Protein AF-A0A9P4GYW3-F1 (afdb_monomer_lite)

Secondary structure (DSSP, 8-state):
--EEEPGGG-HHHHHHSSS--HHHHHHHHHS-----EEEP-----S---

pLDDT: mean 81.13, std 8.29, range [58.25, 94.38]

Organism: NCBI:txid210430

Structure (mmCIF, N/CA/C/O backbone):
data_AF-A0A9P4GYW3-F1
#
_entry.id   AF-A0A9P4GYW3-F1
#
loop_
_atom_site.group_PDB
_atom_site.id
_atom_site.type_symbol
_atom_site.label_atom_id
_atom_site.label_alt_id
_atom_site.label_comp_id
_atom_site.label_asym_id
_atom_site.label_entity_id
_atom_site.label_seq_id
_atom_site.pdbx_PDB_ins_code
_atom_site.Cartn_x
_atom_site.Cartn_y
_atom_site.Cartn_z
_atom_site.occupancy
_atom_site.B_iso_or_equiv
_atom_site.auth_seq_id
_atom_site.auth_comp_id
_atom_site.auth_asym_id
_atom_site.auth_atom_id
_atom_site.pdbx_PDB_model_num
ATOM 1 N N . GLU A 1 1 ? 15.064 9.099 -9.543 1.00 73.44 1 GLU A N 1
ATOM 2 C CA . GLU A 1 1 ? 14.603 7.751 -9.156 1.00 73.44 1 GLU A CA 1
ATOM 3 C C . GLU A 1 1 ? 13.145 7.856 -8.738 1.00 73.44 1 GLU A C 1
ATOM 5 O O . GLU A 1 1 ? 12.822 8.766 -7.982 1.00 73.44 1 GLU A O 1
ATOM 10 N N . ILE A 1 2 ? 12.269 7.010 -9.281 1.00 79.75 2 ILE A N 1
ATOM 11 C CA . ILE A 1 2 ? 10.856 6.947 -8.884 1.00 79.75 2 ILE A CA 1
ATOM 12 C C . ILE A 1 2 ? 10.677 5.660 -8.088 1.00 79.75 2 ILE A C 1
ATOM 14 O O . ILE A 1 2 ? 11.085 4.589 -8.535 1.00 79.75 2 ILE A O 1
ATOM 18 N N . ARG A 1 3 ? 10.076 5.785 -6.908 1.00 82.00 3 ARG A N 1
ATOM 19 C CA . ARG A 1 3 ? 9.760 4.679 -6.010 1.00 82.00 3 ARG A CA 1
ATOM 20 C C . ARG A 1 3 ? 8.245 4.590 -5.888 1.00 82.00 3 ARG A C 1
ATOM 22 O O . ARG A 1 3 ? 7.605 5.594 -5.586 1.00 82.00 3 ARG A O 1
ATOM 29 N N . TRP A 1 4 ? 7.689 3.421 -6.164 1.00 86.25 4 TRP A N 1
ATOM 30 C CA . TRP A 1 4 ? 6.253 3.174 -6.130 1.00 86.25 4 TRP A CA 1
ATOM 31 C C . TRP A 1 4 ? 5.874 2.556 -4.789 1.00 86.25 4 TRP A C 1
ATOM 33 O O . TRP A 1 4 ? 6.667 1.838 -4.191 1.00 86.25 4 TRP A O 1
ATOM 43 N N . ILE A 1 5 ? 4.673 2.842 -4.298 1.00 88.00 5 ILE A N 1
ATOM 44 C CA . ILE A 1 5 ? 4.123 2.117 -3.150 1.00 88.00 5 ILE A CA 1
ATOM 45 C C . ILE A 1 5 ? 3.521 0.819 -3.684 1.00 88.00 5 ILE A C 1
ATOM 47 O O . ILE A 1 5 ? 2.836 0.837 -4.710 1.00 88.00 5 ILE A O 1
ATOM 51 N N . ASN A 1 6 ? 3.792 -0.293 -3.007 1.00 86.69 6 ASN A N 1
ATOM 52 C CA . ASN A 1 6 ? 3.161 -1.567 -3.317 1.00 86.69 6 ASN A CA 1
ATOM 53 C C . ASN A 1 6 ? 1.629 -1.412 -3.280 1.00 86.69 6 ASN A C 1
ATOM 55 O O . ASN A 1 6 ? 1.094 -0.768 -2.380 1.00 86.69 6 ASN A O 1
ATOM 59 N N . GLY A 1 7 ? 0.919 -1.989 -4.252 1.00 84.44 7 GLY A N 1
ATOM 60 C CA . GLY A 1 7 ? -0.530 -1.802 -4.389 1.00 84.44 7 GLY A CA 1
ATOM 61 C C . GLY A 1 7 ? -1.333 -2.191 -3.143 1.00 84.44 7 GLY A C 1
ATOM 62 O O . GLY A 1 7 ? -2.285 -1.495 -2.801 1.00 84.44 7 GLY A O 1
ATOM 63 N N . ASP A 1 8 ? -0.911 -3.235 -2.426 1.00 83.88 8 ASP A N 1
ATOM 64 C CA . ASP A 1 8 ? -1.601 -3.703 -1.216 1.00 83.88 8 ASP A CA 1
ATOM 65 C C . ASP A 1 8 ? -1.461 -2.717 -0.044 1.00 83.88 8 ASP A C 1
ATOM 67 O O . ASP A 1 8 ? -2.322 -2.663 0.837 1.00 83.88 8 ASP A O 1
ATOM 71 N N . ASP A 1 9 ? -0.407 -1.898 -0.070 1.00 87.06 9 ASP A N 1
ATOM 72 C CA . ASP A 1 9 ? -0.075 -0.931 0.974 1.00 87.06 9 ASP A CA 1
ATOM 73 C C . ASP A 1 9 ? -0.403 0.516 0.551 1.00 87.06 9 ASP A C 1
ATOM 75 O O . ASP A 1 9 ? -0.030 1.473 1.232 1.00 87.06 9 ASP A O 1
ATOM 79 N N . ASN A 1 10 ? -1.070 0.708 -0.593 1.00 86.56 10 ASN A N 1
ATOM 80 C CA . ASN A 1 10 ? -1.390 2.031 -1.119 1.00 86.56 10 ASN A CA 1
ATOM 81 C C . ASN A 1 10 ? -2.765 2.505 -0.609 1.00 86.56 10 ASN A C 1
ATOM 83 O O . ASN A 1 10 ? -3.791 2.049 -1.114 1.00 86.56 10 ASN A O 1
ATOM 87 N N . PRO A 1 11 ? -2.852 3.465 0.324 1.00 82.38 11 PRO A N 1
ATOM 88 C CA . PRO A 1 11 ? -4.143 3.934 0.836 1.00 82.38 11 PRO A CA 1
ATOM 89 C C . PRO A 1 11 ? -5.007 4.602 -0.249 1.00 82.38 11 PRO A C 1
ATOM 91 O O . PRO A 1 11 ? -6.232 4.557 -0.172 1.00 82.38 11 PRO A O 1
ATOM 94 N N . ALA A 1 12 ? -4.401 5.176 -1.298 1.00 82.69 12 ALA A N 1
ATOM 95 C CA . ALA A 1 12 ? -5.143 5.759 -2.419 1.00 82.69 12 ALA A CA 1
ATOM 96 C C . ALA A 1 12 ? -5.894 4.698 -3.241 1.00 82.69 12 ALA A C 1
ATOM 98 O O . ALA A 1 12 ? -6.976 4.959 -3.771 1.00 82.69 12 AL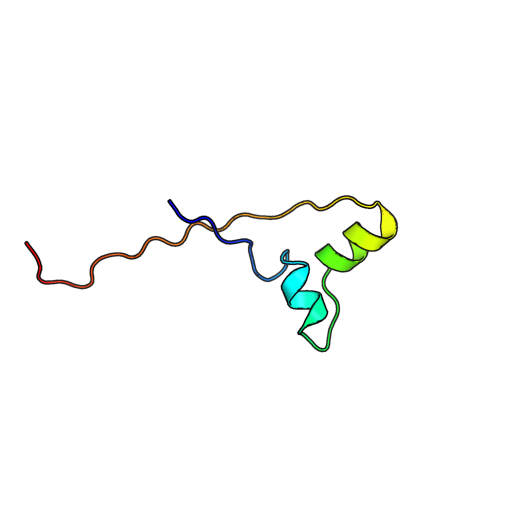A A O 1
ATOM 99 N N . ASP A 1 13 ? -5.338 3.490 -3.318 1.00 80.88 13 ASP A N 1
ATOM 100 C CA . ASP A 1 13 ? -5.960 2.358 -3.997 1.00 80.88 13 ASP A CA 1
ATOM 101 C C . ASP A 1 13 ? -7.240 1.915 -3.268 1.00 80.88 13 ASP A C 1
ATOM 103 O O . ASP A 1 13 ? -8.267 1.685 -3.904 1.00 80.88 13 ASP A O 1
ATOM 107 N N . ALA A 1 14 ? -7.243 1.932 -1.930 1.00 74.75 14 ALA A N 1
ATOM 108 C CA . ALA A 1 14 ? -8.442 1.632 -1.142 1.00 74.75 14 ALA A CA 1
ATOM 109 C C . ALA A 1 14 ? -9.589 2.628 -1.346 1.00 74.75 14 ALA A C 1
ATOM 111 O O . ALA A 1 14 ? -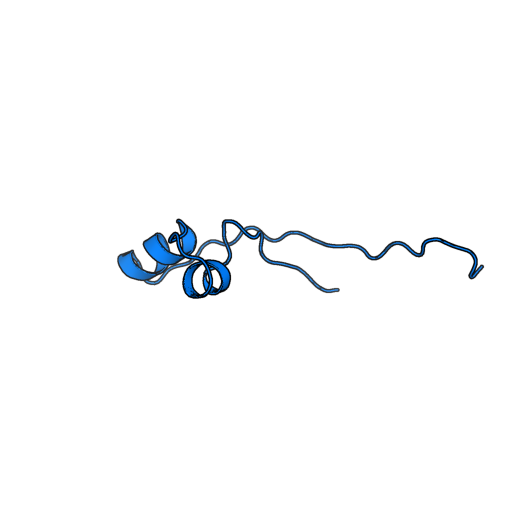10.746 2.232 -1.269 1.00 74.75 14 ALA A O 1
ATOM 112 N N . PHE A 1 15 ? -9.301 3.901 -1.640 1.00 74.31 15 PHE A N 1
ATOM 113 C CA . PHE A 1 15 ? -10.352 4.881 -1.946 1.00 74.31 15 PHE A CA 1
ATOM 114 C C . PHE A 1 15 ? -10.997 4.672 -3.321 1.00 74.31 15 PHE A C 1
ATOM 116 O O . PHE A 1 15 ? -12.081 5.195 -3.572 1.00 74.31 15 PHE A O 1
ATOM 123 N N . THR A 1 16 ? -10.334 3.947 -4.225 1.00 76.94 16 THR A N 1
AT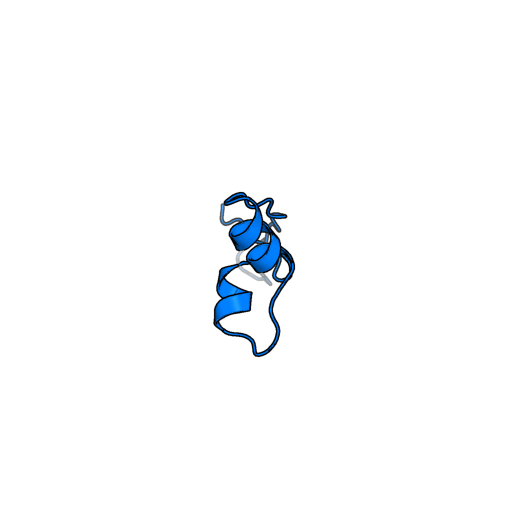OM 124 C CA . THR A 1 16 ? -10.781 3.777 -5.618 1.00 76.94 16 THR A CA 1
ATOM 125 C C . THR A 1 16 ? -11.253 2.359 -5.938 1.00 76.94 16 THR A C 1
ATOM 127 O O . THR A 1 16 ? -11.963 2.161 -6.925 1.00 76.94 16 THR A O 1
ATOM 130 N N . LYS A 1 17 ? -10.919 1.375 -5.095 1.00 77.00 17 LYS A N 1
ATOM 131 C CA . LYS A 1 17 ? -11.408 -0.005 -5.181 1.00 77.00 17 LYS A CA 1
ATOM 132 C C . LYS A 1 17 ? -12.667 -0.227 -4.344 1.00 77.00 17 LYS A C 1
ATOM 134 O O . LYS A 1 17 ? -12.954 0.484 -3.392 1.00 77.00 17 LYS A O 1
ATOM 139 N N . ALA A 1 18 ? -13.413 -1.273 -4.701 1.00 72.19 18 ALA A N 1
ATOM 140 C CA . ALA A 1 18 ? -14.620 -1.677 -3.979 1.00 72.19 18 ALA A CA 1
ATOM 141 C C . ALA A 1 18 ? -14.328 -2.322 -2.608 1.00 72.19 18 ALA A C 1
ATOM 143 O O . ALA A 1 18 ? -15.216 -2.374 -1.761 1.00 72.19 18 ALA A O 1
ATOM 144 N N . SER A 1 19 ? -13.110 -2.830 -2.395 1.00 77.06 19 SER A N 1
ATOM 145 C CA . SER A 1 19 ? -12.677 -3.450 -1.140 1.00 77.06 19 SER A CA 1
ATOM 146 C C . SER A 1 19 ? -11.640 -2.574 -0.427 1.00 77.06 19 SER A C 1
ATOM 148 O O . SER A 1 19 ? -10.682 -2.155 -1.086 1.00 77.06 19 SER A O 1
ATO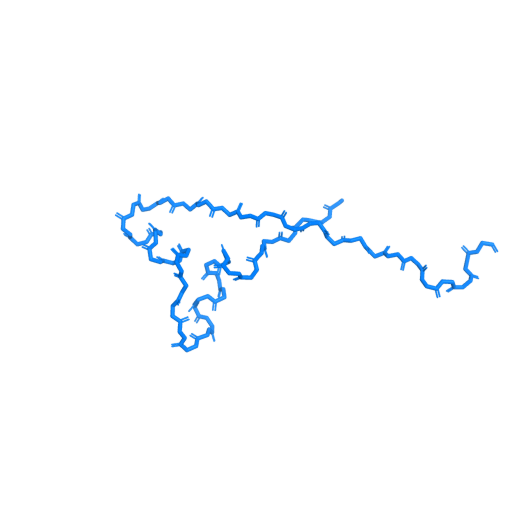M 150 N N . PRO A 1 20 ? -11.770 -2.341 0.894 1.00 74.88 20 PRO A N 1
ATOM 151 C CA . PRO A 1 20 ? -10.742 -1.652 1.670 1.00 74.88 20 PRO A CA 1
ATOM 152 C C . PRO A 1 20 ? -9.445 -2.474 1.700 1.00 74.88 20 PRO A C 1
ATOM 154 O O . PRO A 1 20 ? -9.478 -3.697 1.543 1.00 74.88 20 PRO A O 1
ATOM 157 N N . ASN A 1 21 ? -8.307 -1.811 1.916 1.00 81.62 21 ASN A N 1
ATOM 158 C CA . ASN A 1 21 ? -7.033 -2.480 2.177 1.00 81.62 21 ASN A CA 1
ATOM 159 C C . ASN A 1 21 ? -6.576 -2.249 3.623 1.00 81.62 21 ASN A C 1
ATOM 161 O O . ASN A 1 21 ? -7.016 -1.316 4.296 1.00 81.62 21 ASN A O 1
ATOM 165 N N . HIS A 1 22 ? -5.665 -3.107 4.083 1.00 82.88 22 HIS A N 1
ATOM 166 C CA . HIS A 1 22 ? -5.104 -3.053 5.435 1.00 82.88 22 HIS A CA 1
ATOM 167 C C . HIS A 1 22 ? -4.402 -1.713 5.726 1.00 82.88 22 HIS A C 1
ATOM 169 O O . HIS A 1 22 ? -4.322 -1.268 6.871 1.00 82.88 22 HIS A O 1
ATOM 175 N N . ALA A 1 23 ? -3.905 -1.049 4.680 1.00 85.56 23 ALA A N 1
ATOM 176 C CA . ALA A 1 23 ? -3.277 0.262 4.762 1.00 85.56 23 ALA A CA 1
ATOM 177 C C . ALA A 1 23 ? -4.282 1.354 5.178 1.00 85.56 23 ALA A C 1
ATOM 179 O O . ALA A 1 23 ? -3.983 2.172 6.045 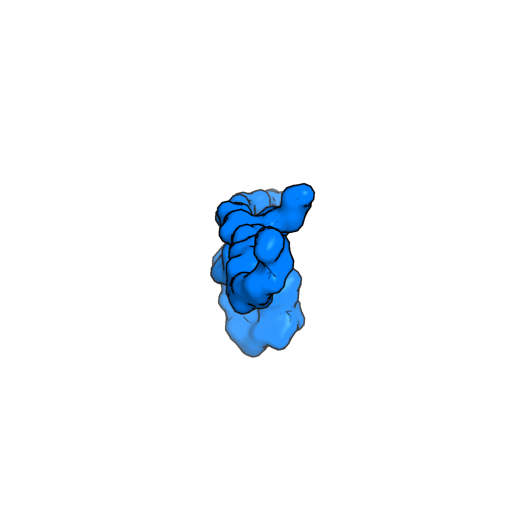1.00 85.56 23 ALA A O 1
ATOM 180 N N . LEU A 1 24 ? -5.493 1.334 4.608 1.00 87.06 24 LEU A N 1
ATOM 181 C CA . LEU A 1 24 ? -6.581 2.232 4.990 1.00 87.06 24 LEU A CA 1
ATOM 182 C C . LEU A 1 24 ? -7.109 1.924 6.396 1.00 87.06 24 LEU A C 1
ATOM 184 O O . LEU A 1 24 ? -7.352 2.853 7.157 1.00 87.06 24 LEU A O 1
ATOM 188 N N . GLU A 1 25 ? -7.259 0.645 6.744 1.00 87.38 25 GLU A N 1
ATOM 189 C CA . GLU A 1 25 ? -7.677 0.220 8.089 1.00 87.38 25 GLU A CA 1
ATOM 190 C C . GLU A 1 25 ? -6.707 0.736 9.162 1.00 87.38 25 GLU A C 1
ATOM 192 O O . GLU A 1 25 ? -7.114 1.463 10.065 1.00 87.38 25 GLU A O 1
ATOM 197 N N . SER A 1 26 ? -5.405 0.484 8.988 1.00 88.31 26 SER A N 1
ATOM 198 C CA . SER A 1 26 ? -4.366 0.963 9.913 1.00 88.31 26 SER A CA 1
ATOM 199 C C . SER A 1 26 ? -4.370 2.490 10.040 1.00 88.31 26 SER A C 1
ATOM 201 O O . SER A 1 26 ? -4.274 3.023 11.142 1.00 88.31 26 SER A O 1
ATOM 203 N N . PHE A 1 27 ? -4.541 3.205 8.923 1.00 89.69 27 PHE A N 1
ATOM 204 C CA . PHE A 1 27 ? -4.594 4.664 8.934 1.00 89.69 27 PHE A CA 1
ATOM 205 C C . PHE A 1 27 ? -5.796 5.206 9.721 1.00 89.69 27 PHE A C 1
ATOM 207 O O . PHE A 1 27 ? -5.657 6.200 10.429 1.00 89.69 27 PHE A O 1
ATOM 214 N N . ILE A 1 28 ? -6.966 4.568 9.632 1.00 89.75 28 ILE A N 1
ATOM 215 C CA . ILE A 1 28 ? -8.152 4.971 10.403 1.00 89.75 28 ILE A CA 1
ATOM 216 C C . ILE A 1 28 ? -7.942 4.713 11.899 1.00 89.75 28 ILE A C 1
ATOM 218 O O . ILE A 1 28 ? -8.285 5.567 12.718 1.00 89.75 28 ILE A O 1
ATOM 222 N N . ASP A 1 29 ? -7.366 3.565 12.247 1.00 93.62 29 ASP A N 1
ATOM 223 C CA . ASP A 1 29 ? -7.267 3.121 13.637 1.00 93.62 29 ASP A CA 1
ATOM 224 C C . ASP A 1 29 ? -6.158 3.830 14.423 1.00 93.62 29 ASP A C 1
ATOM 226 O O . ASP A 1 29 ? -6.348 4.169 15.594 1.00 93.62 29 ASP A O 1
ATOM 230 N N . SER A 1 30 ? -4.998 4.064 13.804 1.00 94.38 30 SER A N 1
ATOM 231 C CA . SER A 1 30 ? -3.824 4.623 14.488 1.00 94.38 30 SER A CA 1
ATOM 232 C C . SER A 1 30 ? -3.352 5.966 13.940 1.00 94.38 30 SER A C 1
ATOM 234 O O . SER A 1 30 ? -2.474 6.580 14.545 1.00 94.38 30 SER A O 1
ATOM 236 N N . ASN A 1 31 ? -3.918 6.448 12.824 1.00 91.19 31 ASN A N 1
ATOM 237 C CA . ASN A 1 31 ? -3.391 7.594 12.073 1.00 91.19 31 ASN A CA 1
ATOM 238 C C . ASN A 1 31 ? -1.922 7.397 11.640 1.00 91.19 31 ASN A C 1
ATOM 240 O O . ASN A 1 31 ? -1.191 8.360 11.400 1.00 91.19 31 ASN A O 1
ATOM 244 N N . GLU A 1 32 ? -1.487 6.139 11.523 1.00 90.31 32 GLU A N 1
ATOM 245 C CA . GLU A 1 32 ? -0.163 5.752 11.048 1.00 90.31 32 GLU A CA 1
ATOM 246 C C . GLU A 1 32 ? -0.270 4.843 9.825 1.00 90.31 32 GLU A C 1
ATOM 248 O O . GLU A 1 32 ? -1.236 4.106 9.633 1.00 90.31 32 GLU A O 1
ATOM 253 N N . LEU A 1 33 ? 0.759 4.891 8.981 1.00 88.31 33 LEU A N 1
ATOM 254 C CA . LEU A 1 33 ? 0.818 4.114 7.755 1.00 88.31 33 LEU A CA 1
ATOM 255 C C . LEU A 1 33 ? 2.233 3.583 7.541 1.00 88.31 33 LEU A C 1
ATOM 257 O O . LEU A 1 33 ? 3.185 4.353 7.411 1.00 88.31 33 LEU A O 1
ATOM 261 N N . THR A 1 34 ? 2.359 2.261 7.447 1.00 89.50 34 THR A N 1
ATOM 262 C CA . THR A 1 34 ? 3.589 1.602 6.996 1.00 89.50 34 THR A CA 1
ATOM 263 C C . THR A 1 34 ? 3.396 1.152 5.557 1.00 89.50 34 THR A C 1
ATOM 265 O O . THR A 1 34 ? 2.484 0.381 5.277 1.00 89.50 34 THR A O 1
ATOM 268 N N . VAL A 1 35 ? 4.252 1.628 4.650 1.00 88.19 35 VAL A N 1
ATOM 269 C CA . VAL A 1 35 ? 4.173 1.297 3.222 1.00 88.19 35 VAL A CA 1
ATOM 270 C C . VAL A 1 35 ? 5.398 0.520 2.765 1.00 88.19 35 VAL A C 1
ATOM 272 O O . VAL A 1 35 ? 6.534 0.922 3.033 1.00 88.19 35 VAL A O 1
ATOM 275 N N . ARG A 1 36 ? 5.192 -0.574 2.026 1.00 90.44 36 ARG A N 1
ATOM 276 C CA . ARG A 1 36 ? 6.260 -1.201 1.243 1.00 90.44 36 ARG A CA 1
ATOM 277 C C . ARG A 1 36 ? 6.486 -0.416 -0.036 1.00 90.44 36 ARG A C 1
ATOM 279 O O . ARG A 1 36 ? 5.552 -0.027 -0.737 1.00 90.44 36 ARG A O 1
ATOM 286 N N . VAL A 1 37 ? 7.758 -0.196 -0.331 1.00 87.56 37 VAL A N 1
ATOM 287 C CA . VAL A 1 37 ? 8.193 0.560 -1.496 1.00 87.56 37 VAL A CA 1
ATOM 288 C C . VAL A 1 37 ? 8.758 -0.405 -2.529 1.00 87.56 37 VAL A C 1
ATOM 290 O O . VAL A 1 37 ? 9.765 -1.060 -2.271 1.00 87.56 37 VAL A O 1
ATOM 293 N N . ASP A 1 38 ? 8.143 -0.435 -3.706 1.00 83.69 38 ASP A N 1
ATOM 294 C CA . ASP A 1 38 ? 8.617 -1.165 -4.874 1.00 83.69 38 ASP A CA 1
ATOM 295 C C . ASP A 1 38 ? 9.359 -0.216 -5.827 1.00 83.69 38 ASP A C 1
ATOM 297 O O . ASP A 1 38 ? 8.864 0.834 -6.250 1.00 83.69 38 ASP A O 1
ATOM 301 N N . GLY A 1 39 ? 10.591 -0.578 -6.181 1.00 73.81 39 GLY A N 1
ATOM 302 C CA . GLY A 1 39 ? 11.359 0.120 -7.206 1.00 73.81 39 GLY A CA 1
ATOM 303 C C . GLY A 1 39 ? 11.005 -0.417 -8.588 1.00 73.81 39 GLY A C 1
ATOM 304 O O . GLY A 1 39 ? 11.235 -1.592 -8.868 1.00 73.81 39 GLY A O 1
ATOM 305 N N . TRP A 1 40 ? 10.494 0.434 -9.479 1.00 70.44 40 TRP A N 1
ATOM 306 C CA . TRP A 1 40 ? 10.373 0.083 -10.894 1.00 70.44 40 TRP A CA 1
ATOM 307 C C . TRP A 1 40 ? 11.552 0.667 -11.669 1.00 70.44 40 TRP A C 1
ATOM 309 O O . TRP A 1 40 ? 11.803 1.871 -11.621 1.00 70.44 40 TRP A O 1
ATOM 319 N N . VAL A 1 41 ? 12.270 -0.184 -12.402 1.00 68.00 41 VAL A N 1
ATOM 320 C CA . VAL A 1 41 ? 13.334 0.241 -13.316 1.00 68.00 41 VAL A CA 1
ATOM 321 C C . VAL A 1 41 ? 12.823 0.081 -14.739 1.00 68.00 41 VAL A C 1
ATOM 323 O O . VAL A 1 41 ? 12.628 -1.044 -15.207 1.00 68.00 41 VAL A O 1
ATOM 326 N N . GLN A 1 42 ? 12.656 1.199 -15.447 1.00 71.19 42 GLN A N 1
ATOM 327 C CA . GLN A 1 42 ? 12.497 1.156 -16.896 1.00 71.19 42 GLN A CA 1
ATOM 328 C C . GLN A 1 42 ? 13.816 0.688 -17.498 1.00 71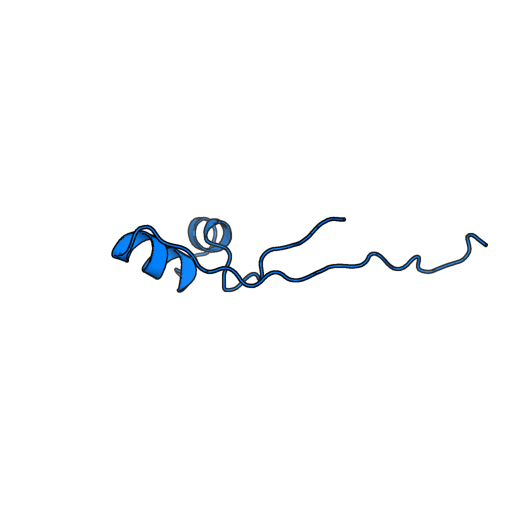.19 42 GLN A C 1
ATOM 330 O O . GLN A 1 42 ? 14.783 1.445 -17.560 1.00 71.19 42 GLN A O 1
ATOM 335 N N . ARG A 1 43 ? 13.883 -0.576 -17.915 1.00 79.44 43 ARG A N 1
ATOM 336 C CA . ARG A 1 43 ? 15.015 -1.050 -18.710 1.00 79.44 43 ARG A CA 1
ATOM 337 C C . ARG A 1 43 ? 14.755 -0.671 -20.167 1.00 79.44 43 ARG A C 1
ATOM 339 O O . ARG A 1 43 ? 13.678 -1.007 -20.662 1.00 79.44 43 ARG A O 1
ATOM 346 N N . PRO A 1 44 ? 15.690 0.009 -20.851 1.00 78.94 44 PRO A N 1
ATOM 347 C CA . PRO A 1 44 ? 15.582 0.214 -22.287 1.00 78.94 44 PRO A CA 1
ATOM 348 C C . PRO A 1 44 ? 15.438 -1.145 -22.975 1.00 78.94 44 PRO A C 1
ATOM 350 O O . PRO A 1 44 ? 16.277 -2.027 -22.796 1.00 78.94 44 PRO A O 1
ATOM 353 N N . THR A 1 45 ? 14.377 -1.338 -23.750 1.00 76.50 45 THR A N 1
ATOM 354 C CA . THR A 1 45 ? 14.182 -2.542 -24.567 1.00 76.50 45 THR A CA 1
ATOM 355 C C . THR A 1 45 ? 14.764 -2.322 -25.970 1.00 76.50 45 THR A C 1
ATOM 357 O O . THR A 1 45 ? 14.043 -2.462 -26.947 1.00 76.50 45 THR A O 1
ATOM 360 N N . GLY A 1 46 ? 16.054 -1.950 -26.046 1.00 72.69 46 GLY A N 1
ATOM 361 C CA . GLY A 1 46 ? 16.856 -1.741 -27.276 1.00 72.69 46 GLY A CA 1
ATOM 362 C C . GLY A 1 46 ? 16.336 -0.683 -28.279 1.00 72.69 46 GLY A C 1
ATOM 363 O O . GLY A 1 46 ? 15.236 -0.170 -28.099 1.00 72.69 46 GLY A O 1
ATOM 364 N N . PRO A 1 47 ? 17.074 -0.371 -29.368 1.00 63.22 47 PRO A N 1
ATOM 365 C CA . PRO A 1 47 ? 18.514 -0.438 -29.592 1.00 63.22 47 PRO A CA 1
ATOM 366 C C . PRO A 1 47 ? 19.088 0.995 -29.650 1.00 63.22 47 PRO A C 1
ATOM 368 O O . PRO A 1 47 ? 19.401 1.485 -30.725 1.00 63.22 47 PRO A O 1
ATOM 371 N N . ASP A 1 48 ? 19.212 1.673 -28.512 1.00 62.38 48 ASP A N 1
ATOM 372 C CA . ASP A 1 48 ? 19.933 2.952 -28.445 1.00 62.38 48 ASP A CA 1
ATOM 373 C C . ASP A 1 48 ? 21.234 2.755 -27.649 1.00 62.38 48 ASP A C 1
ATOM 375 O O . ASP A 1 48 ? 21.352 3.174 -26.495 1.00 62.38 48 ASP A O 1
ATOM 379 N N . VAL A 1 49 ? 22.187 2.046 -28.272 1.00 58.25 49 VAL A N 1
ATOM 380 C CA . VAL A 1 49 ? 23.641 2.150 -28.036 1.00 58.25 49 VAL A CA 1
ATOM 381 C C . VAL A 1 49 ? 24.365 2.258 -29.368 1.00 58.25 49 VAL A C 1
ATOM 383 O O . VAL A 1 49 ? 23.992 1.506 -30.297 1.00 58.25 49 VAL A O 1
#

Radius of gyration: 15.29 Å; chains: 1; bounding box: 38×12×44 Å

Sequence (49 aa):
EIRWINGDDNPADAFTKASPNHALESFIDSNELTVRVDGWVQRPTGPDV

Foldseek 3Di:
DDKDWDLLQDQVNLVVDPHHHPQVVCCVPPVDGDTDIDDDDDDPPDDDD